Protein AF-A0A2E4JMG7-F1 (afdb_monomer_lite)

Radius of gyration: 16.23 Å; chains: 1; bounding box: 40×30×42 Å

Foldseek 3Di:
DDDDVVVQVVCQPDDPVRVCVVVVVVVDPPDDDPPDDDPDPPGGAGAAEQEEEDDPDDPPCCVVQVPPCPHPLNCSVVVDDPRYDYYYHPVPDPVDDSDD

pLDDT: mean 92.1, std 5.04, range [55.88, 96.38]

Secondary structure (DSSP, 8-state):
-PPPHHHHHHHTTS-HHHHHHHHHHTT--S-S-TT---SSTT----SPEEEEE--S--TTTHHHH--GGGSHHHHHHHTPPTT-EEEEE-TT-SS--S--

Structure (mmCIF, N/CA/C/O backbone):
data_AF-A0A2E4JMG7-F1
#
_entry.id   AF-A0A2E4JMG7-F1
#
loop_
_atom_site.group_PDB
_atom_site.id
_atom_site.type_symbol
_atom_site.label_atom_id
_atom_site.label_alt_id
_atom_site.label_comp_id
_atom_site.label_asym_id
_atom_site.label_entity_id
_atom_site.label_seq_id
_atom_site.pdbx_PDB_ins_code
_atom_site.Cartn_x
_atom_site.Cartn_y
_atom_site.Cartn_z
_atom_site.occupancy
_atom_site.B_iso_or_equiv
_atom_site.auth_seq_id
_atom_site.auth_comp_id
_atom_site.auth_asym_id
_atom_site.auth_atom_id
_atom_site.pdbx_PDB_model_num
ATOM 1 N N . MET A 1 1 ? -7.790 15.609 -2.059 1.00 55.88 1 MET A N 1
ATOM 2 C CA . MET A 1 1 ? -8.773 15.395 -0.974 1.00 55.88 1 MET A CA 1
ATOM 3 C C . MET A 1 1 ? -7.984 14.974 0.254 1.00 55.88 1 MET A C 1
ATOM 5 O O . MET A 1 1 ? -7.306 13.961 0.174 1.00 55.88 1 MET A O 1
ATOM 9 N N . SER A 1 2 ? -7.951 15.792 1.307 1.00 80.75 2 SER A N 1
ATOM 10 C CA . SER A 1 2 ? -7.155 15.503 2.511 1.00 80.75 2 SER A CA 1
ATOM 11 C C . SER A 1 2 ? -8.019 14.771 3.541 1.00 80.75 2 SER A C 1
ATOM 13 O O . SER A 1 2 ? -9.150 15.191 3.791 1.00 80.75 2 SER A O 1
ATOM 15 N N . ILE A 1 3 ? -7.522 13.660 4.091 1.00 89.19 3 ILE A N 1
ATOM 16 C CA . ILE A 1 3 ? -8.180 12.908 5.170 1.00 89.19 3 ILE A CA 1
ATOM 17 C C . ILE A 1 3 ? -7.723 13.514 6.500 1.00 89.19 3 ILE A C 1
ATOM 19 O O . ILE A 1 3 ? -6.538 13.752 6.695 1.00 89.19 3 ILE A O 1
ATOM 23 N N . GLN A 1 4 ? -8.650 13.758 7.427 1.00 93.44 4 GLN A N 1
ATOM 24 C CA . GLN A 1 4 ? -8.307 14.285 8.750 1.00 93.44 4 GLN A CA 1
ATOM 25 C C . GLN A 1 4 ? -7.487 13.268 9.565 1.00 93.44 4 GLN A C 1
ATOM 27 O O . GLN A 1 4 ? -7.868 12.100 9.661 1.00 93.44 4 GLN A O 1
ATOM 32 N N . GLU A 1 5 ? -6.428 13.726 10.237 1.00 92.75 5 GLU A N 1
ATOM 33 C CA . GLU A 1 5 ? -5.540 12.875 11.054 1.00 92.75 5 GLU A CA 1
ATOM 34 C C . GLU A 1 5 ? -6.281 12.131 12.178 1.00 92.75 5 GLU A C 1
ATOM 36 O O . GLU A 1 5 ? -5.958 10.993 12.526 1.00 92.75 5 GLU A O 1
ATOM 41 N N 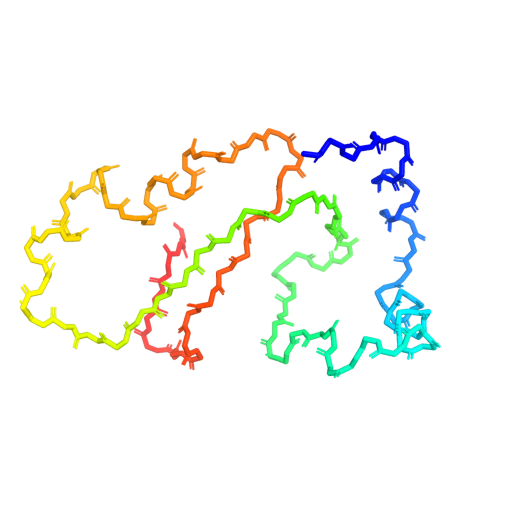. SER A 1 6 ? -7.342 12.739 12.717 1.00 95.56 6 SER A N 1
ATOM 42 C CA . SER A 1 6 ? -8.207 12.121 13.727 1.00 95.56 6 SER A CA 1
ATOM 43 C C . SER A 1 6 ? -8.880 10.841 13.217 1.00 95.56 6 SER A C 1
ATOM 45 O O . SER A 1 6 ? -9.037 9.877 13.969 1.00 95.56 6 SER A O 1
ATOM 47 N N . ILE A 1 7 ? -9.240 10.797 11.931 1.00 95.56 7 ILE A N 1
ATOM 48 C CA . ILE A 1 7 ? -9.818 9.615 11.294 1.00 95.56 7 ILE A CA 1
ATOM 49 C C . ILE A 1 7 ? -8.758 8.524 11.187 1.00 95.56 7 ILE A C 1
ATOM 51 O O . ILE A 1 7 ? -9.011 7.399 11.616 1.00 95.56 7 ILE A O 1
ATOM 55 N N . ILE A 1 8 ? -7.563 8.857 10.695 1.00 95.06 8 ILE A N 1
ATOM 56 C CA . ILE A 1 8 ? -6.445 7.913 10.559 1.00 95.06 8 ILE A CA 1
ATOM 57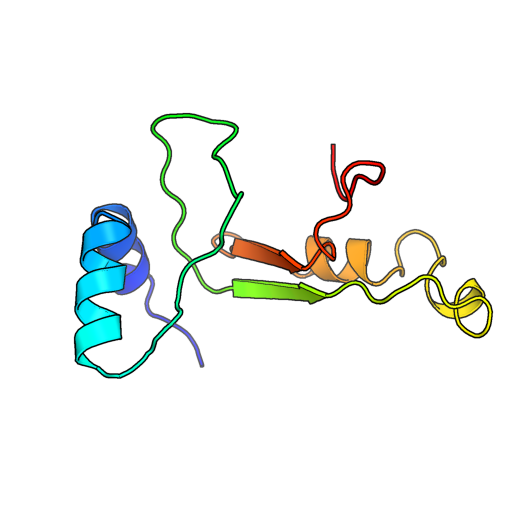 C C . ILE A 1 8 ? -6.096 7.302 11.921 1.00 95.06 8 ILE A C 1
ATOM 59 O O . ILE A 1 8 ? -6.053 6.079 12.066 1.00 95.06 8 ILE A O 1
ATOM 63 N N . THR A 1 9 ? -5.948 8.143 12.945 1.00 95.50 9 THR A N 1
ATOM 64 C CA . THR A 1 9 ? -5.670 7.717 14.324 1.00 95.50 9 THR A CA 1
ATOM 65 C C . THR A 1 9 ? -6.751 6.784 14.864 1.00 95.50 9 THR A C 1
ATOM 67 O O . THR A 1 9 ? -6.442 5.768 15.487 1.00 95.50 9 THR A O 1
ATOM 70 N N . ARG A 1 10 ? -8.031 7.065 14.589 1.00 96.06 10 ARG A N 1
ATOM 71 C CA . ARG A 1 10 ? -9.126 6.177 14.993 1.00 96.06 10 ARG A CA 1
ATOM 72 C C . ARG A 1 10 ? -9.041 4.819 14.294 1.00 96.06 10 ARG A C 1
ATOM 74 O O . ARG A 1 10 ? -9.204 3.798 14.955 1.00 96.06 10 ARG A O 1
ATOM 81 N N . TYR A 1 11 ? -8.744 4.791 12.994 1.00 95.31 11 TYR A N 1
ATOM 82 C CA . TYR A 1 11 ? -8.642 3.547 12.222 1.00 95.31 11 TYR A CA 1
ATOM 83 C C . TYR A 1 11 ? -7.418 2.690 12.578 1.00 95.31 11 TYR A C 1
ATOM 85 O O . TYR A 1 11 ? -7.507 1.472 12.450 1.00 95.31 11 TYR A O 1
ATOM 93 N N . LYS A 1 12 ? -6.330 3.264 13.119 1.00 94.56 12 LYS A N 1
ATOM 94 C CA . LYS A 1 12 ? -5.195 2.486 13.670 1.00 94.56 12 LYS A CA 1
ATOM 95 C C . LYS A 1 12 ? -5.609 1.528 14.800 1.00 94.56 12 LYS A C 1
ATOM 97 O O . LYS A 1 12 ? -4.926 0.536 15.032 1.00 94.56 12 LYS A O 1
ATOM 102 N N . ASN A 1 13 ? -6.734 1.799 15.466 1.00 94.75 13 ASN A N 1
ATOM 103 C CA . ASN A 1 13 ? -7.272 0.989 16.563 1.00 94.75 13 ASN A CA 1
ATOM 104 C C . ASN A 1 13 ? -8.399 0.032 16.131 1.00 94.75 13 ASN A C 1
ATOM 106 O O . ASN A 1 13 ? -9.014 -0.618 16.975 1.00 94.75 13 ASN A O 1
ATOM 110 N N . VAL A 1 14 ? -8.711 -0.052 14.833 1.00 95.12 14 VAL A N 1
ATOM 111 C CA . VAL A 1 14 ? -9.782 -0.910 14.307 1.00 95.12 14 VAL A CA 1
ATOM 112 C C . VAL A 1 14 ? -9.167 -2.093 13.568 1.00 95.12 14 VAL A C 1
ATOM 114 O O . VAL A 1 14 ? -8.327 -1.920 12.690 1.00 95.12 14 VAL A O 1
ATOM 117 N N . ALA A 1 15 ? -9.613 -3.310 13.885 1.00 93.12 15 ALA A N 1
ATOM 118 C CA . ALA A 1 15 ? -9.157 -4.504 13.182 1.00 93.12 15 ALA A CA 1
ATOM 119 C C . ALA A 1 15 ? -9.508 -4.441 11.684 1.00 93.12 15 ALA A C 1
ATOM 121 O O . ALA A 1 15 ? -10.635 -4.099 11.311 1.00 93.12 15 ALA A O 1
ATOM 122 N N . SER A 1 16 ? -8.577 -4.852 10.819 1.00 92.56 16 SER A N 1
ATOM 123 C CA . SER A 1 16 ? -8.782 -4.889 9.362 1.00 92.56 16 SER A CA 1
ATOM 124 C C . SER A 1 16 ? -10.008 -5.721 8.959 1.00 92.56 16 SER A C 1
ATOM 126 O O . SER A 1 16 ? -10.737 -5.335 8.050 1.00 92.56 16 SER A O 1
ATOM 128 N N . ALA A 1 17 ? -10.306 -6.805 9.687 1.00 93.38 17 ALA A N 1
ATOM 129 C CA . ALA A 1 17 ? -11.508 -7.622 9.492 1.00 93.38 17 ALA A CA 1
ATOM 130 C C . ALA A 1 17 ? -12.820 -6.851 9.751 1.00 93.38 17 ALA A C 1
ATOM 132 O O . ALA A 1 17 ? -13.815 -7.044 9.043 1.00 93.38 17 ALA A O 1
ATOM 133 N N . THR A 1 18 ? -12.822 -5.945 10.732 1.00 95.56 18 THR A N 1
ATOM 134 C CA . THR A 1 18 ? -13.963 -5.066 11.027 1.00 95.56 18 THR A CA 1
ATOM 135 C C . THR A 1 18 ? -14.148 -4.042 9.915 1.00 95.56 18 THR A C 1
ATOM 137 O O . THR A 1 18 ? -15.271 -3.851 9.446 1.00 95.56 18 THR A O 1
ATOM 140 N N . VAL A 1 19 ? -13.052 -3.436 9.438 1.00 94.94 19 VAL A N 1
ATOM 141 C CA . VAL A 1 19 ? -13.088 -2.502 8.300 1.00 94.94 19 VAL A CA 1
ATOM 142 C C . VAL A 1 19 ? -13.623 -3.207 7.054 1.00 94.94 19 VAL A C 1
ATOM 144 O O . VAL A 1 19 ? -14.574 -2.712 6.456 1.00 94.94 19 VAL A O 1
ATOM 147 N N . TYR A 1 20 ? -13.092 -4.391 6.725 1.00 94.38 20 TYR A N 1
ATOM 148 C CA . TYR A 1 20 ? -13.541 -5.229 5.608 1.00 94.38 20 TYR A CA 1
ATOM 149 C C . TYR A 1 20 ? -15.050 -5.499 5.668 1.00 94.38 20 TYR A C 1
ATOM 151 O O . TYR A 1 20 ? -15.768 -5.268 4.698 1.00 94.38 20 TYR A O 1
ATOM 159 N N . SER A 1 21 ? -15.555 -5.916 6.832 1.00 95.00 21 SER A N 1
ATOM 160 C CA . SER A 1 21 ? -16.984 -6.187 7.030 1.00 95.00 21 SER A CA 1
ATOM 161 C C . SER A 1 21 ? -17.853 -4.941 6.819 1.00 95.00 21 SER A C 1
ATOM 163 O O . SER A 1 21 ? -18.937 -5.040 6.244 1.00 95.00 21 SER A O 1
ATOM 165 N N . ALA A 1 22 ? -17.385 -3.769 7.260 1.00 95.44 22 ALA A N 1
ATOM 166 C CA . ALA A 1 22 ? -18.103 -2.508 7.100 1.00 95.44 22 ALA A CA 1
ATOM 167 C C . ALA A 1 22 ? -18.162 -2.060 5.633 1.00 95.44 22 ALA A C 1
ATOM 169 O O . ALA A 1 22 ? -19.246 -1.779 5.128 1.00 95.44 22 ALA A O 1
ATOM 170 N N . VAL A 1 23 ? -17.029 -2.044 4.922 1.00 95.31 23 VAL A N 1
ATOM 17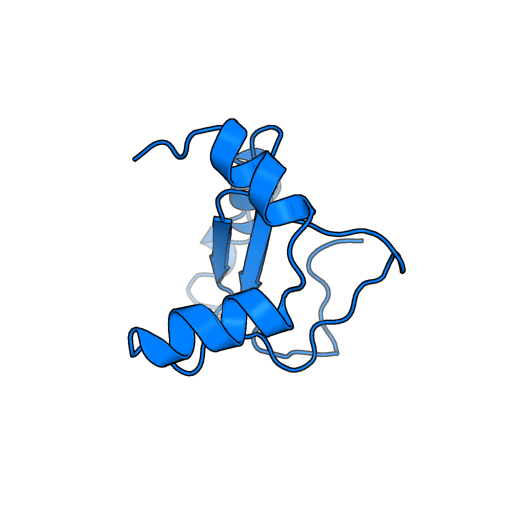1 C CA . VAL A 1 23 ? -17.001 -1.618 3.511 1.00 95.31 23 VAL A CA 1
ATOM 172 C C . VAL A 1 23 ? -17.694 -2.622 2.590 1.00 95.31 23 VAL A C 1
ATOM 174 O O . VAL A 1 23 ? -18.325 -2.221 1.616 1.00 95.31 23 VAL A O 1
ATOM 177 N N . ARG A 1 24 ? -17.682 -3.914 2.941 1.00 95.19 24 ARG A N 1
ATOM 178 C CA . ARG A 1 24 ? -18.456 -4.941 2.240 1.00 95.19 24 ARG A CA 1
ATOM 179 C C . ARG A 1 24 ? -19.957 -4.666 2.311 1.00 95.19 24 ARG A C 1
ATOM 181 O O . ARG A 1 24 ? -20.639 -4.761 1.299 1.00 95.19 24 ARG A O 1
ATOM 188 N N . ARG A 1 25 ? -20.478 -4.263 3.478 1.00 94.94 25 ARG A N 1
ATOM 189 C CA . ARG A 1 25 ? -21.888 -3.842 3.626 1.00 94.94 25 ARG A CA 1
ATOM 190 C C . ARG A 1 25 ? -22.234 -2.608 2.790 1.00 94.94 25 ARG A C 1
ATOM 192 O O . ARG A 1 25 ? -23.398 -2.421 2.460 1.00 94.94 25 ARG A O 1
ATOM 199 N N . LEU A 1 26 ? -21.239 -1.792 2.444 1.00 96.25 26 LEU A N 1
ATOM 200 C CA . LEU A 1 26 ? -21.377 -0.646 1.542 1.00 96.25 26 LEU A CA 1
ATOM 201 C C . LEU A 1 26 ? -21.219 -1.023 0.054 1.00 96.25 26 LEU A C 1
ATOM 203 O O . LEU A 1 26 ? -21.260 -0.137 -0.792 1.00 96.25 26 LEU A O 1
ATOM 207 N N . GLY A 1 27 ? -21.038 -2.307 -0.274 1.00 96.38 27 GLY A N 1
ATOM 208 C CA . GLY A 1 27 ? -20.915 -2.800 -1.650 1.00 96.38 27 GLY A CA 1
ATOM 209 C C . GLY A 1 27 ? -19.491 -2.818 -2.213 1.00 96.38 27 GLY A C 1
ATOM 210 O O . GLY A 1 27 ? -19.311 -3.101 -3.394 1.00 96.38 27 GLY A O 1
ATOM 211 N N . TYR A 1 28 ? -18.466 -2.547 -1.399 1.00 93.38 28 TYR A N 1
ATOM 212 C CA . TYR A 1 28 ? -17.072 -2.623 -1.839 1.00 93.38 28 TYR A CA 1
ATOM 213 C C . TYR A 1 28 ? -16.510 -4.030 -1.602 1.00 93.38 28 TYR A C 1
ATOM 215 O O . TYR A 1 28 ? -16.009 -4.328 -0.516 1.00 93.38 28 TYR A O 1
ATOM 223 N N . GLU A 1 29 ? -16.564 -4.902 -2.611 1.00 88.12 29 GLU A N 1
ATOM 224 C CA . GLU A 1 29 ? -15.903 -6.212 -2.584 1.00 88.12 29 GLU A CA 1
ATOM 225 C C . GLU A 1 29 ? -15.347 -6.629 -3.963 1.00 88.12 29 GLU A C 1
ATOM 227 O O . GLU A 1 29 ? -15.995 -6.379 -4.979 1.00 88.12 29 GLU A O 1
ATOM 232 N N . PRO A 1 30 ? -14.154 -7.266 -4.025 1.00 85.00 30 PRO A N 1
ATOM 233 C CA . PRO A 1 30 ? -13.235 -7.573 -2.921 1.00 85.00 30 PRO A CA 1
ATOM 234 C C . PRO A 1 30 ? -12.328 -6.382 -2.542 1.00 85.00 30 PRO A C 1
ATOM 236 O O . PRO A 1 30 ? -11.731 -5.743 -3.401 1.00 85.00 30 PRO A O 1
ATOM 239 N N . CYS A 1 31 ? -12.172 -6.114 -1.242 1.00 88.94 31 CYS A N 1
ATOM 240 C CA . CYS A 1 31 ? -11.429 -4.960 -0.702 1.00 88.94 31 CYS A CA 1
ATOM 241 C C . CYS A 1 31 ? -10.312 -5.365 0.281 1.00 88.94 31 CYS A C 1
ATOM 243 O O . CYS A 1 31 ? -10.106 -4.740 1.319 1.00 88.94 31 CYS A O 1
ATOM 245 N N . PHE A 1 32 ? -9.590 -6.441 -0.034 1.00 90.94 32 PHE A N 1
ATOM 246 C CA . PHE A 1 32 ? -8.429 -6.894 0.734 1.00 90.94 32 PHE A CA 1
ATOM 247 C C . PHE A 1 32 ? -7.355 -7.477 -0.190 1.00 90.94 32 PHE A C 1
ATOM 249 O O . PHE A 1 32 ? -7.652 -7.962 -1.283 1.00 90.94 32 PHE A O 1
ATOM 256 N N . MET A 1 33 ? -6.101 -7.456 0.265 1.00 90.69 33 MET A N 1
ATOM 257 C CA . MET A 1 33 ? -4.967 -8.011 -0.476 1.00 90.69 33 MET A CA 1
ATOM 258 C C . MET A 1 33 ? -4.680 -9.444 -0.022 1.00 90.69 33 MET A C 1
ATOM 260 O O . MET A 1 33 ? -4.471 -9.706 1.161 1.00 90.69 33 MET A O 1
ATOM 264 N N . ARG A 1 34 ? -4.657 -10.387 -0.969 1.00 89.25 34 ARG A N 1
ATOM 265 C CA . ARG A 1 34 ? -4.303 -11.790 -0.706 1.00 89.25 34 ARG A CA 1
ATOM 266 C C . ARG A 1 34 ? -2.790 -11.972 -0.741 1.00 89.25 34 ARG A C 1
ATOM 268 O O . ARG A 1 34 ? -2.136 -11.459 -1.640 1.00 89.25 34 ARG A O 1
ATOM 275 N N . GLY A 1 35 ? -2.255 -12.750 0.198 1.00 88.69 35 GLY A N 1
ATOM 276 C CA . GLY A 1 35 ? -0.828 -13.092 0.242 1.00 88.69 35 GLY A CA 1
ATOM 277 C C . GLY A 1 35 ? 0.086 -12.002 0.811 1.00 88.69 35 GLY A C 1
ATOM 278 O O . GLY A 1 35 ? 1.292 -12.212 0.860 1.00 88.69 35 GLY A O 1
ATOM 279 N N . VAL A 1 36 ? -0.467 -10.873 1.268 1.00 89.69 36 VAL A N 1
ATOM 280 C CA . VAL A 1 36 ? 0.288 -9.842 1.991 1.00 89.69 36 VAL A CA 1
ATOM 281 C C . VAL A 1 36 ? 0.373 -10.234 3.464 1.00 89.69 36 VAL A C 1
ATOM 283 O O . VAL A 1 36 ? -0.646 -10.515 4.093 1.00 89.69 36 VAL A O 1
ATOM 286 N N . GLN A 1 37 ? 1.590 -10.262 4.003 1.00 89.19 37 GLN A N 1
ATOM 287 C CA . GLN A 1 37 ? 1.872 -10.590 5.399 1.00 89.19 37 GLN A CA 1
ATOM 288 C C . GLN A 1 37 ? 2.678 -9.463 6.042 1.00 89.19 37 GLN A C 1
ATOM 290 O O . GLN A 1 37 ? 3.471 -8.804 5.373 1.00 89.19 37 GLN A O 1
ATOM 295 N N . SER A 1 38 ? 2.465 -9.238 7.340 1.00 90.94 38 SER A N 1
ATOM 296 C CA . SER A 1 38 ? 3.282 -8.283 8.086 1.00 90.94 38 SER A CA 1
ATOM 297 C C . SER A 1 38 ? 4.645 -8.894 8.387 1.00 90.94 38 SER A C 1
ATOM 299 O O . SER A 1 38 ? 4.719 -9.971 8.978 1.00 90.94 38 SER A O 1
ATOM 301 N N . PHE A 1 39 ? 5.711 -8.178 8.036 1.00 91.00 39 PHE A N 1
ATOM 302 C CA . PHE A 1 39 ? 7.067 -8.510 8.477 1.00 91.00 39 PHE A CA 1
ATOM 303 C C . PHE A 1 39 ? 7.321 -8.124 9.938 1.00 91.00 39 PHE A C 1
ATOM 305 O O . PHE A 1 39 ? 8.203 -8.699 10.569 1.00 91.00 39 PHE A O 1
ATOM 312 N N . THR A 1 40 ? 6.515 -7.212 10.494 1.00 92.12 40 THR A N 1
ATOM 313 C CA . THR A 1 40 ? 6.600 -6.785 11.896 1.00 92.12 40 THR A CA 1
ATOM 314 C C . THR A 1 40 ? 5.279 -7.097 12.604 1.00 92.12 40 THR A C 1
ATOM 316 O O . THR A 1 40 ? 4.327 -6.309 12.531 1.00 92.12 40 THR A O 1
ATOM 319 N N . PRO A 1 41 ? 5.164 -8.269 13.254 1.00 89.50 41 PRO A N 1
ATOM 320 C CA . PRO A 1 41 ? 3.952 -8.658 13.966 1.00 89.50 41 PRO A CA 1
ATOM 321 C C . PRO A 1 41 ? 3.556 -7.641 15.045 1.00 89.50 41 PRO A C 1
ATOM 323 O O . PRO A 1 41 ? 4.408 -7.039 15.691 1.00 89.50 41 PRO A O 1
ATOM 326 N N . GLY A 1 42 ? 2.251 -7.460 15.253 1.00 89.38 42 GLY A N 1
ATOM 327 C CA . GLY A 1 42 ? 1.708 -6.564 16.283 1.00 89.38 42 GLY A CA 1
ATOM 328 C C . GLY A 1 42 ? 1.617 -5.086 15.890 1.00 89.38 42 GLY A C 1
ATOM 329 O O . GLY A 1 42 ? 0.991 -4.319 16.617 1.00 89.38 42 GLY A O 1
ATOM 330 N N . LEU A 1 43 ? 2.174 -4.682 14.743 1.00 90.06 43 LEU A N 1
ATOM 331 C CA . LEU A 1 43 ? 2.018 -3.323 14.222 1.00 90.06 43 LEU A CA 1
ATOM 332 C C . LEU A 1 43 ? 0.853 -3.215 13.232 1.00 90.06 43 LEU A C 1
ATOM 334 O O . LEU A 1 43 ? 0.634 -4.097 12.400 1.00 90.06 43 LEU A O 1
ATOM 338 N N . THR A 1 44 ? 0.150 -2.084 13.298 1.00 91.19 44 THR A N 1
ATOM 339 C CA . THR A 1 44 ? -0.953 -1.724 12.398 1.00 91.19 44 THR A CA 1
ATOM 340 C C . THR A 1 44 ? -0.580 -0.488 11.590 1.00 91.19 44 THR A C 1
ATOM 342 O O . THR A 1 44 ? -0.089 0.498 12.140 1.00 91.19 44 THR A O 1
ATOM 345 N N . LEU A 1 45 ? -0.867 -0.518 10.288 1.00 93.19 45 LEU A N 1
ATOM 346 C CA . LEU A 1 45 ? -0.703 0.615 9.380 1.00 93.19 45 LEU A CA 1
ATOM 347 C C . LEU A 1 45 ? -2.076 1.139 8.951 1.00 93.19 45 LEU A C 1
ATOM 349 O O . LEU A 1 45 ? -2.941 0.367 8.539 1.00 93.19 45 LEU A O 1
ATOM 353 N N . ALA A 1 46 ? -2.263 2.454 9.029 1.00 95.38 46 ALA A N 1
ATOM 354 C CA . ALA A 1 46 ? -3.413 3.149 8.466 1.00 95.38 46 ALA A CA 1
ATOM 355 C C . ALA A 1 46 ? -2.965 4.541 8.018 1.00 95.38 46 ALA A C 1
ATOM 357 O O . ALA A 1 46 ? -2.298 5.239 8.783 1.00 95.38 46 ALA A O 1
ATOM 358 N N . GLY A 1 47 ? -3.345 4.927 6.804 1.00 95.38 47 GLY A N 1
ATOM 359 C CA . GLY A 1 47 ? -2.971 6.200 6.200 1.00 95.38 47 GLY A CA 1
ATOM 360 C C . GLY A 1 47 ? -3.426 6.289 4.741 1.00 95.38 47 GLY A C 1
ATOM 361 O O . GLY A 1 47 ? -3.925 5.300 4.191 1.00 95.38 47 GLY A O 1
ATOM 362 N N . PRO A 1 48 ? -3.314 7.471 4.119 1.00 95.44 48 PRO A N 1
ATOM 363 C CA . PRO A 1 48 ? -3.538 7.640 2.686 1.00 95.44 48 PRO A CA 1
ATOM 364 C C . PRO A 1 48 ? -2.584 6.764 1.861 1.00 95.44 48 PRO A C 1
ATOM 366 O O . PRO A 1 48 ? -1.415 6.597 2.198 1.00 95.44 48 PRO A O 1
ATOM 369 N N . ALA A 1 49 ? -3.094 6.188 0.771 1.00 95.25 49 ALA A N 1
ATOM 370 C CA . ALA A 1 49 ? -2.308 5.306 -0.083 1.00 95.25 49 ALA A CA 1
ATOM 371 C C . ALA A 1 49 ? -1.522 6.094 -1.139 1.00 95.25 49 ALA A C 1
ATOM 373 O O . ALA A 1 49 ? -2.104 6.847 -1.924 1.00 95.25 49 ALA A O 1
ATOM 374 N N . LYS A 1 50 ? -0.217 5.839 -1.220 1.00 96.00 50 LYS A N 1
ATOM 375 C CA . LYS A 1 50 ? 0.619 6.163 -2.381 1.00 96.00 50 LYS A CA 1
ATOM 376 C C . LYS A 1 50 ? 0.800 4.897 -3.193 1.00 96.00 50 LYS A C 1
ATOM 378 O O . LYS A 1 50 ? 1.269 3.896 -2.665 1.00 96.00 50 LYS A O 1
ATOM 383 N N . THR A 1 51 ? 0.377 4.901 -4.451 1.00 96.12 51 THR A N 1
ATOM 384 C CA . THR A 1 51 ? 0.281 3.664 -5.233 1.00 96.12 51 THR A CA 1
ATOM 385 C C . THR A 1 51 ? 1.323 3.594 -6.333 1.00 96.12 51 THR A C 1
ATOM 387 O O . THR A 1 51 ? 1.453 4.535 -7.113 1.00 96.12 51 THR A O 1
ATOM 390 N N . LEU A 1 52 ? 1.974 2.441 -6.459 1.00 96.06 52 LEU A N 1
ATOM 391 C CA . LEU A 1 52 ? 2.822 2.090 -7.594 1.00 96.06 52 LEU A CA 1
ATOM 392 C C . LEU A 1 52 ? 2.329 0.775 -8.198 1.00 96.06 52 LEU A C 1
ATOM 394 O O . LEU A 1 52 ? 1.977 -0.157 -7.477 1.00 96.06 52 LEU A O 1
ATOM 398 N N . ARG A 1 53 ? 2.317 0.674 -9.526 1.00 95.19 53 ARG A N 1
ATOM 399 C CA . ARG A 1 53 ? 1.974 -0.567 -10.221 1.00 95.19 53 ARG A CA 1
ATOM 400 C C . ARG A 1 53 ? 3.065 -0.926 -11.208 1.00 95.19 53 ARG A C 1
ATOM 402 O O . ARG A 1 53 ? 3.342 -0.162 -12.128 1.00 95.19 53 ARG A O 1
ATOM 409 N N . PHE A 1 54 ? 3.615 -2.122 -11.049 1.00 93.50 54 PHE A N 1
ATOM 410 C CA . PHE A 1 54 ? 4.482 -2.712 -12.052 1.00 93.50 54 PHE A CA 1
ATOM 411 C C . PHE A 1 54 ? 3.657 -3.285 -13.201 1.00 93.50 54 PHE A C 1
ATOM 413 O O . PHE A 1 54 ? 2.512 -3.712 -13.042 1.00 93.50 54 PHE A O 1
ATOM 420 N N . ILE A 1 55 ? 4.274 -3.323 -14.374 1.00 92.00 55 ILE A N 1
ATOM 421 C CA . ILE A 1 55 ? 3.755 -4.002 -15.559 1.00 92.00 55 ILE A CA 1
ATOM 422 C C . ILE A 1 55 ? 4.745 -5.093 -15.983 1.00 92.00 55 ILE A C 1
ATOM 424 O O . ILE A 1 55 ? 5.893 -5.079 -15.526 1.00 92.00 55 ILE A O 1
ATOM 428 N N . PRO A 1 56 ? 4.331 -6.073 -16.808 1.00 91.62 56 PRO A N 1
ATOM 429 C CA . PRO A 1 56 ? 5.261 -7.062 -17.337 1.00 91.62 56 PRO A CA 1
ATOM 430 C C . PRO A 1 56 ? 6.490 -6.399 -17.983 1.00 91.62 56 PRO A C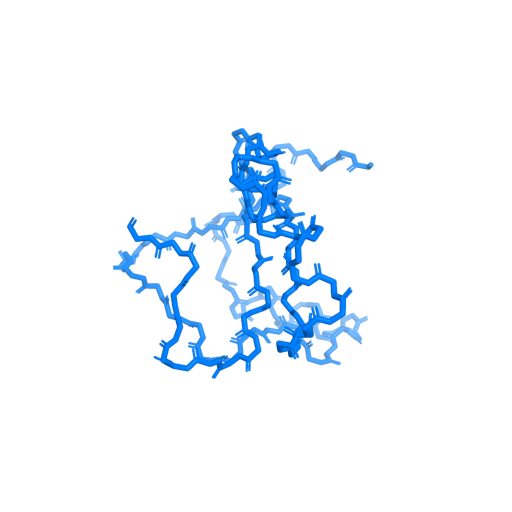 1
ATOM 432 O O . PRO A 1 56 ? 6.357 -5.294 -18.513 1.00 91.62 56 PRO A O 1
ATOM 435 N N . PRO A 1 57 ? 7.666 -7.052 -17.973 1.00 88.94 57 PRO A N 1
ATOM 436 C CA . PRO A 1 57 ? 8.871 -6.499 -18.580 1.00 88.94 57 PRO A CA 1
ATOM 437 C C . PRO A 1 57 ? 8.633 -6.075 -20.029 1.00 88.94 57 PRO A C 1
ATOM 439 O O . PRO A 1 57 ? 8.154 -6.858 -20.851 1.00 88.94 57 PRO A O 1
ATOM 442 N N . ARG A 1 58 ? 8.971 -4.822 -20.329 1.00 92.12 58 ARG A N 1
ATOM 443 C CA . ARG A 1 58 ? 8.713 -4.183 -21.618 1.00 92.12 58 ARG A CA 1
ATOM 444 C C . ARG A 1 58 ? 9.976 -3.533 -22.151 1.00 92.12 58 ARG A C 1
ATOM 446 O O . ARG A 1 58 ? 10.299 -2.405 -21.787 1.00 92.12 58 ARG A O 1
ATOM 453 N N . LYS A 1 59 ? 10.692 -4.260 -23.013 1.00 92.75 59 LYS A N 1
ATOM 454 C CA . LYS A 1 59 ? 11.976 -3.820 -23.582 1.00 92.75 59 LYS A CA 1
ATOM 455 C C . LYS A 1 59 ? 11.878 -2.453 -24.268 1.00 92.75 59 LYS A C 1
ATOM 457 O O . LYS A 1 59 ? 12.828 -1.688 -24.215 1.00 92.75 59 LYS A O 1
ATOM 462 N N . ASP A 1 60 ? 10.728 -2.144 -24.858 1.00 94.19 60 ASP A N 1
ATOM 463 C CA . ASP A 1 60 ? 10.448 -0.896 -25.570 1.00 94.19 60 ASP A CA 1
ATOM 464 C C . ASP A 1 60 ? 10.455 0.360 -24.683 1.00 94.19 60 ASP A C 1
ATOM 466 O O . ASP A 1 60 ? 10.664 1.454 -25.198 1.00 94.19 60 ASP A O 1
ATOM 470 N N . ILE A 1 61 ? 10.268 0.221 -23.366 1.00 90.19 61 ILE A N 1
ATOM 471 C CA . ILE A 1 61 ? 10.271 1.356 -22.424 1.00 90.19 61 ILE A CA 1
ATOM 472 C C . ILE A 1 61 ? 11.323 1.225 -21.320 1.00 90.19 61 ILE A C 1
ATOM 474 O O . ILE A 1 61 ? 11.436 2.117 -20.485 1.00 90.19 61 ILE A O 1
ATOM 478 N N . MET A 1 62 ? 12.096 0.133 -21.289 1.00 89.69 62 MET A N 1
ATOM 479 C CA . MET A 1 62 ? 13.047 -0.126 -20.202 1.00 89.69 62 MET A CA 1
ATOM 480 C C . MET A 1 62 ? 14.055 1.009 -20.024 1.00 89.69 62 MET A C 1
ATOM 482 O O . MET A 1 62 ? 14.309 1.398 -18.888 1.00 89.69 62 MET A O 1
ATOM 486 N N . GLU A 1 63 ? 14.573 1.564 -21.122 1.00 91.69 63 GLU A N 1
ATOM 487 C CA . GLU A 1 63 ? 15.518 2.691 -21.104 1.00 91.69 63 GLU A CA 1
ATOM 488 C C . GLU A 1 63 ? 14.910 3.967 -20.505 1.00 91.69 63 GLU A C 1
ATOM 490 O O . GLU A 1 63 ? 15.632 4.798 -19.967 1.00 91.69 63 GLU A O 1
ATOM 495 N N . GLN A 1 64 ? 13.584 4.116 -20.563 1.00 91.19 64 GLN A N 1
ATOM 496 C CA . GLN A 1 64 ? 12.870 5.276 -20.025 1.00 91.19 64 GLN A CA 1
ATOM 497 C C . GLN A 1 64 ? 12.505 5.097 -18.548 1.00 91.19 64 GLN A C 1
ATOM 499 O O . GLN A 1 64 ? 12.306 6.083 -17.845 1.00 91.19 64 GLN A O 1
ATOM 504 N N . THR A 1 65 ? 12.399 3.854 -18.067 1.00 90.69 65 THR A N 1
ATOM 505 C CA . THR A 1 65 ? 11.997 3.563 -16.683 1.00 90.69 65 THR A CA 1
ATOM 506 C C . THR A 1 65 ? 13.180 3.249 -15.770 1.00 90.69 65 THR A C 1
ATOM 508 O O . THR A 1 65 ? 13.133 3.589 -14.594 1.00 90.69 65 THR A O 1
ATOM 511 N N . HIS A 1 66 ? 14.257 2.646 -16.284 1.00 89.62 66 HIS A N 1
ATOM 512 C CA . HIS A 1 66 ? 15.446 2.269 -15.504 1.00 89.62 66 HIS A CA 1
ATOM 513 C C . HIS A 1 66 ? 16.478 3.400 -15.502 1.00 89.62 66 HIS A C 1
ATOM 515 O O . HIS A 1 66 ? 17.604 3.249 -15.967 1.00 89.62 66 HIS A O 1
ATOM 521 N N . ILE A 1 67 ? 16.064 4.557 -14.990 1.00 94.50 67 ILE A N 1
ATOM 522 C CA . ILE A 1 67 ? 16.831 5.809 -15.030 1.00 94.50 67 ILE A CA 1
ATOM 523 C C . ILE A 1 67 ? 17.330 6.235 -13.639 1.00 94.50 67 ILE A C 1
ATOM 525 O O . ILE A 1 67 ? 17.327 7.417 -13.300 1.00 94.50 67 ILE A O 1
ATOM 529 N N . GLY A 1 68 ? 17.738 5.262 -12.817 1.00 90.50 68 GLY A N 1
ATOM 530 C CA . GLY A 1 68 ? 18.302 5.506 -11.484 1.00 90.50 68 GLY A CA 1
ATOM 531 C C . GLY A 1 68 ? 17.289 6.114 -10.513 1.00 90.50 68 GLY A C 1
ATOM 532 O O . GLY A 1 68 ? 16.164 5.627 -10.400 1.00 90.50 68 GLY A O 1
ATOM 533 N N . GLU A 1 69 ? 17.659 7.201 -9.833 1.00 91.06 69 GLU A N 1
ATOM 534 C CA . GLU A 1 69 ? 16.807 7.891 -8.851 1.00 91.06 69 GLU A CA 1
ATOM 535 C C . GLU A 1 69 ? 15.532 8.512 -9.444 1.00 91.06 69 GLU A C 1
ATOM 537 O O . GLU A 1 69 ? 14.614 8.879 -8.714 1.00 91.06 69 GLU A O 1
ATOM 542 N N . LYS A 1 70 ? 15.458 8.623 -10.774 1.00 92.94 70 LYS A N 1
ATOM 543 C CA . LYS A 1 70 ? 14.274 9.109 -11.497 1.00 92.94 70 LYS A CA 1
ATOM 544 C C . LYS A 1 70 ? 13.344 7.980 -11.938 1.00 92.94 70 LYS A C 1
ATOM 546 O O . LYS A 1 70 ? 12.377 8.231 -12.655 1.00 92.94 70 LYS A O 1
ATOM 551 N N . SER A 1 71 ? 13.648 6.739 -11.571 1.00 93.69 71 SER A N 1
ATOM 552 C CA . SER A 1 71 ? 12.787 5.600 -11.877 1.00 93.69 71 SER A CA 1
ATOM 553 C C . SER A 1 71 ? 11.437 5.711 -11.150 1.00 93.69 71 SER A C 1
ATOM 555 O O . SER A 1 71 ? 11.348 6.341 -10.087 1.00 93.69 71 SER A O 1
ATOM 557 N N . PRO A 1 72 ? 10.363 5.113 -11.697 1.00 93.69 72 PRO A N 1
ATOM 558 C CA . PRO A 1 72 ? 9.033 5.174 -11.094 1.00 93.69 72 PRO A CA 1
ATOM 559 C C . PRO A 1 72 ? 8.989 4.709 -9.633 1.00 93.69 72 PRO A C 1
ATOM 561 O O . PRO A 1 72 ? 8.233 5.267 -8.839 1.00 93.69 72 PRO A O 1
ATOM 564 N N . GLU A 1 73 ? 9.801 3.720 -9.260 1.00 93.56 73 GLU A N 1
ATOM 565 C CA . GLU A 1 73 ? 9.898 3.211 -7.895 1.00 93.56 73 GLU A CA 1
ATOM 566 C C . GLU A 1 73 ? 10.520 4.222 -6.927 1.00 93.56 73 GLU A C 1
ATOM 568 O O . GLU A 1 73 ? 9.949 4.458 -5.860 1.00 93.56 73 GLU A O 1
ATOM 573 N N . TYR A 1 74 ? 11.620 4.881 -7.304 1.00 94.00 74 TYR A N 1
ATOM 574 C CA . TYR A 1 74 ? 12.244 5.918 -6.478 1.00 94.00 74 TYR A CA 1
ATOM 575 C C . TYR A 1 74 ? 11.364 7.160 -6.375 1.00 94.00 74 TYR A C 1
ATOM 577 O O . TYR A 1 74 ? 11.242 7.727 -5.292 1.00 94.00 74 TYR A O 1
ATOM 585 N N . ILE A 1 75 ? 10.683 7.541 -7.459 1.00 94.62 75 ILE A N 1
ATOM 586 C CA . ILE A 1 75 ? 9.706 8.634 -7.431 1.00 94.62 75 ILE A CA 1
ATOM 587 C C . ILE A 1 75 ? 8.543 8.287 -6.497 1.00 94.62 75 ILE A C 1
ATOM 589 O O . ILE A 1 75 ? 8.166 9.111 -5.668 1.00 94.62 75 ILE A O 1
ATOM 593 N N . ALA A 1 76 ? 7.982 7.077 -6.588 1.00 94.94 76 ALA A N 1
ATOM 594 C CA . ALA A 1 76 ? 6.880 6.662 -5.725 1.00 94.94 76 ALA A CA 1
ATOM 595 C C . ALA A 1 76 ? 7.292 6.677 -4.247 1.00 94.94 76 ALA A C 1
ATOM 597 O O . ALA A 1 76 ? 6.596 7.290 -3.439 1.00 94.94 76 ALA A O 1
ATOM 598 N N . MET A 1 77 ? 8.442 6.079 -3.915 1.00 94.31 77 MET A N 1
ATOM 599 C CA . MET A 1 77 ? 8.993 6.069 -2.556 1.00 94.31 77 MET A CA 1
ATOM 600 C C . MET A 1 77 ? 9.316 7.480 -2.047 1.00 94.31 77 MET A C 1
ATOM 602 O O . MET A 1 77 ? 8.951 7.819 -0.926 1.00 94.31 77 MET A O 1
ATOM 606 N N . GLY A 1 78 ? 9.960 8.311 -2.869 1.00 94.50 78 GLY A N 1
ATOM 607 C CA . GLY A 1 78 ? 10.348 9.677 -2.514 1.00 94.50 78 GLY A CA 1
ATOM 608 C C . GLY A 1 78 ? 9.180 10.664 -2.438 1.00 94.50 78 GLY A C 1
ATOM 609 O O . GLY A 1 78 ? 9.319 11.715 -1.827 1.00 94.50 78 GLY A O 1
ATOM 610 N N . SER A 1 79 ? 8.030 10.334 -3.034 1.00 94.88 79 SER A N 1
ATOM 611 C CA . SER A 1 79 ? 6.803 11.144 -2.973 1.00 94.88 79 SER A CA 1
ATOM 612 C C . SER A 1 79 ? 5.924 10.877 -1.744 1.00 94.88 79 SER A C 1
ATOM 614 O O . SER A 1 79 ? 4.838 11.462 -1.634 1.00 94.88 79 SER A O 1
ATOM 616 N N . CYS A 1 80 ? 6.337 9.941 -0.885 1.00 95.56 80 CYS A N 1
ATOM 617 C CA . CYS A 1 80 ? 5.650 9.619 0.357 1.00 95.56 80 CYS A CA 1
ATOM 618 C C . CYS A 1 80 ? 5.966 10.665 1.428 1.00 95.56 80 CYS A C 1
ATOM 620 O O . CYS A 1 80 ? 7.125 10.897 1.763 1.00 95.56 80 CYS A O 1
ATOM 622 N N . GLU A 1 81 ? 4.920 11.221 2.022 1.00 94.56 81 GLU A N 1
ATOM 623 C CA . GLU A 1 81 ? 4.999 12.087 3.192 1.00 94.56 81 GLU A CA 1
ATOM 624 C C . GLU A 1 81 ? 4.821 11.273 4.489 1.00 94.56 81 GLU A C 1
ATOM 626 O O . GLU A 1 81 ? 4.301 10.149 4.462 1.00 94.56 81 GLU A O 1
ATOM 631 N N . PRO A 1 82 ? 5.212 11.807 5.662 1.00 93.12 82 PRO A N 1
ATOM 632 C CA . PRO A 1 82 ? 4.951 11.151 6.938 1.00 93.12 82 PRO A CA 1
ATOM 633 C C . PRO A 1 82 ? 3.467 10.787 7.116 1.00 93.12 82 PRO A C 1
ATOM 635 O O . PRO A 1 82 ? 2.594 11.651 7.100 1.00 93.12 82 PRO A O 1
ATOM 638 N N . GLY A 1 83 ? 3.189 9.495 7.322 1.00 92.62 83 GLY A N 1
ATOM 639 C CA . GLY A 1 83 ? 1.831 8.957 7.476 1.00 92.62 83 GLY A CA 1
ATOM 640 C C . GLY A 1 83 ? 1.240 8.335 6.208 1.00 92.62 83 GLY A C 1
ATOM 641 O O . GLY A 1 83 ? 0.247 7.610 6.314 1.00 92.62 83 GLY A O 1
ATOM 642 N N . ASP A 1 84 ? 1.857 8.541 5.041 1.00 95.38 84 ASP A N 1
ATOM 643 C CA . ASP A 1 84 ? 1.489 7.823 3.822 1.00 95.38 84 ASP A CA 1
ATOM 644 C C . ASP A 1 84 ? 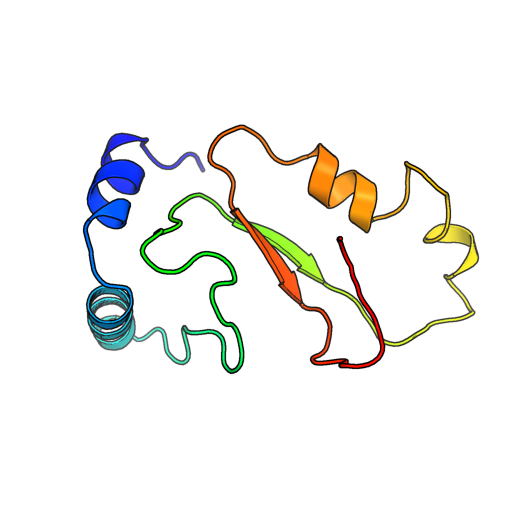1.788 6.321 3.947 1.00 95.38 84 ASP A C 1
ATOM 646 O O . ASP A 1 84 ? 2.746 5.884 4.589 1.00 95.38 84 ASP A O 1
ATOM 650 N N . VAL A 1 85 ? 0.962 5.513 3.284 1.00 95.62 85 VAL A N 1
ATOM 651 C CA . VAL A 1 85 ? 1.156 4.070 3.130 1.00 95.62 85 VAL A CA 1
ATOM 652 C C . VAL A 1 85 ? 1.470 3.784 1.667 1.00 95.62 85 VAL A C 1
ATOM 654 O O . VAL A 1 85 ? 0.610 3.929 0.796 1.00 95.62 85 VAL A O 1
ATOM 657 N N . LEU A 1 86 ? 2.699 3.355 1.387 1.00 96.00 86 LEU A N 1
ATOM 658 C CA . LEU A 1 86 ? 3.098 2.922 0.051 1.00 96.00 86 LEU A CA 1
ATOM 659 C C . LEU A 1 86 ? 2.470 1.553 -0.263 1.00 96.00 86 LEU A C 1
ATOM 661 O O . LEU A 1 86 ? 2.737 0.560 0.413 1.00 96.00 86 LEU A O 1
ATOM 665 N N . VAL A 1 87 ? 1.627 1.499 -1.291 1.00 96.06 87 VAL A N 1
ATOM 666 C CA . VAL A 1 87 ? 0.913 0.300 -1.745 1.00 96.06 87 VAL A CA 1
ATOM 667 C C . VAL A 1 87 ? 1.377 -0.045 -3.152 1.00 96.06 87 VAL A C 1
ATOM 669 O O . VAL A 1 87 ? 1.154 0.715 -4.093 1.00 96.06 87 VAL A O 1
ATOM 672 N N . ILE A 1 88 ? 2.015 -1.203 -3.307 1.00 95.56 88 ILE A N 1
ATOM 673 C CA . ILE A 1 88 ? 2.647 -1.584 -4.570 1.00 95.56 88 ILE A CA 1
ATOM 674 C C . ILE A 1 88 ? 2.022 -2.858 -5.137 1.00 95.56 88 ILE A C 1
ATOM 676 O O . ILE A 1 88 ? 2.000 -3.897 -4.478 1.00 95.56 88 ILE A O 1
ATOM 680 N N . ASP A 1 89 ? 1.565 -2.800 -6.389 1.00 94.50 89 ASP A N 1
ATOM 681 C CA . ASP A 1 89 ? 1.219 -3.985 -7.176 1.00 94.50 89 ASP A CA 1
ATOM 682 C C . ASP A 1 89 ? 2.480 -4.529 -7.866 1.00 94.50 89 ASP A C 1
ATOM 684 O O . ASP A 1 89 ? 2.888 -4.052 -8.927 1.00 94.50 89 ASP A O 1
ATOM 688 N N . GLY A 1 90 ? 3.106 -5.524 -7.232 1.00 92.81 90 GLY A N 1
ATOM 689 C CA . GLY A 1 90 ? 4.284 -6.240 -7.735 1.00 92.81 90 GLY A CA 1
ATOM 690 C C . GLY A 1 90 ? 3.965 -7.448 -8.627 1.00 92.81 90 GLY A C 1
ATOM 691 O O . GLY A 1 90 ? 4.798 -8.348 -8.750 1.00 92.81 90 GLY A O 1
ATOM 692 N N . LEU A 1 91 ? 2.754 -7.536 -9.200 1.00 92.88 91 LEU A N 1
ATOM 693 C CA . LEU A 1 91 ? 2.331 -8.611 -10.119 1.00 92.88 91 LEU A CA 1
ATOM 694 C C . LEU A 1 91 ? 2.404 -10.037 -9.529 1.00 92.88 91 LEU A C 1
ATOM 696 O O . LEU A 1 91 ? 2.433 -11.022 -10.274 1.00 92.88 91 LEU A O 1
ATOM 700 N N . GLY A 1 92 ? 2.486 -10.170 -8.201 1.00 89.75 92 GLY A N 1
ATOM 701 C CA . GLY A 1 92 ? 2.617 -11.456 -7.509 1.00 89.75 92 GLY A CA 1
ATOM 702 C C . GLY A 1 92 ? 3.901 -12.234 -7.837 1.00 89.75 92 GLY A C 1
ATOM 703 O O . GLY A 1 92 ? 3.922 -13.460 -7.703 1.00 89.75 92 GLY A O 1
ATOM 704 N N . LYS A 1 93 ? 4.962 -11.564 -8.308 1.00 90.81 93 LYS A N 1
ATOM 705 C CA . LYS A 1 93 ? 6.239 -12.216 -8.642 1.00 90.81 93 LYS A CA 1
ATOM 706 C C . LYS A 1 93 ? 7.033 -12.527 -7.373 1.00 90.81 93 LYS A C 1
ATOM 708 O O . LYS A 1 93 ? 7.218 -11.663 -6.531 1.00 90.81 93 LYS A O 1
ATOM 713 N N . LYS A 1 94 ? 7.521 -13.768 -7.257 1.00 88.69 94 LYS A N 1
ATOM 714 C CA . LYS A 1 94 ? 8.316 -14.239 -6.102 1.00 88.69 94 LYS A CA 1
ATOM 715 C C . LYS A 1 94 ? 9.833 -14.143 -6.299 1.00 88.69 94 LYS A C 1
ATOM 717 O O . LYS A 1 94 ? 10.573 -14.276 -5.338 1.00 88.69 94 LYS A O 1
ATOM 722 N N . TYR A 1 95 ? 10.286 -13.969 -7.539 1.00 89.38 95 TYR A N 1
ATOM 723 C CA . TYR A 1 95 ? 11.709 -13.902 -7.901 1.00 89.38 95 TYR A CA 1
ATOM 724 C C . TYR A 1 95 ? 12.250 -12.465 -7.956 1.00 89.38 95 TYR A C 1
ATOM 726 O O . TYR A 1 95 ? 13.421 -12.269 -8.260 1.00 89.38 95 TYR A O 1
ATOM 734 N N . ALA A 1 96 ? 11.393 -11.468 -7.736 1.00 88.75 96 ALA A N 1
ATOM 735 C CA . ALA A 1 96 ? 11.738 -10.055 -7.794 1.00 88.75 96 ALA A CA 1
ATOM 736 C C . ALA A 1 96 ? 11.441 -9.401 -6.442 1.00 88.75 96 ALA A C 1
ATOM 738 O O . ALA A 1 96 ? 10.486 -9.786 -5.765 1.00 88.75 96 ALA A O 1
ATOM 739 N N . ALA A 1 97 ? 12.245 -8.407 -6.080 1.00 89.69 97 ALA A N 1
ATOM 740 C CA . ALA A 1 97 ? 12.055 -7.568 -4.906 1.00 89.69 97 ALA A CA 1
ATOM 741 C C . ALA A 1 97 ? 11.986 -6.101 -5.344 1.00 89.69 97 ALA A C 1
ATOM 743 O O . ALA A 1 97 ? 12.579 -5.729 -6.354 1.00 89.69 97 ALA A O 1
ATOM 744 N N . ILE A 1 98 ? 11.236 -5.294 -4.596 1.00 88.19 98 ILE A N 1
ATOM 745 C CA . ILE A 1 98 ? 11.049 -3.860 -4.876 1.00 88.19 98 ILE A CA 1
ATOM 746 C C . ILE A 1 98 ? 11.819 -3.005 -3.866 1.00 88.19 98 ILE A C 1
ATOM 748 O O . ILE A 1 98 ? 12.348 -1.960 -4.220 1.00 88.19 98 ILE A O 1
ATOM 752 N N . GLY A 1 99 ? 11.902 -3.460 -2.616 1.00 81.81 99 GLY A N 1
ATOM 753 C CA . GLY A 1 99 ? 12.665 -2.819 -1.553 1.00 81.81 99 GLY A CA 1
ATOM 754 C C . GLY A 1 99 ? 13.225 -3.864 -0.593 1.00 81.81 99 GLY A C 1
ATOM 755 O O . GLY A 1 99 ? 12.708 -4.985 -0.530 1.00 81.81 99 GLY A O 1
ATOM 756 N N . GLY A 1 100 ? 14.287 -3.488 0.115 1.00 74.75 100 GLY A N 1
ATOM 757 C CA . GLY A 1 100 ? 15.043 -4.305 1.061 1.00 74.75 100 GLY A CA 1
ATOM 758 C C . GLY A 1 100 ? 16.161 -3.490 1.688 1.00 74.75 100 GLY A C 1
ATOM 759 O O . GLY A 1 100 ? 16.657 -2.575 0.994 1.00 74.75 100 GLY A O 1
#

Sequence (100 aa):
MSIQESIITRYKNVASATVYSAVRRLGYEPCFMRGVQSFTPGLTLAGPAKTLRFIPPRKDIMEQTHIGEKSPEYIAMGSCEPGDVLVIDGLGKKYAAIG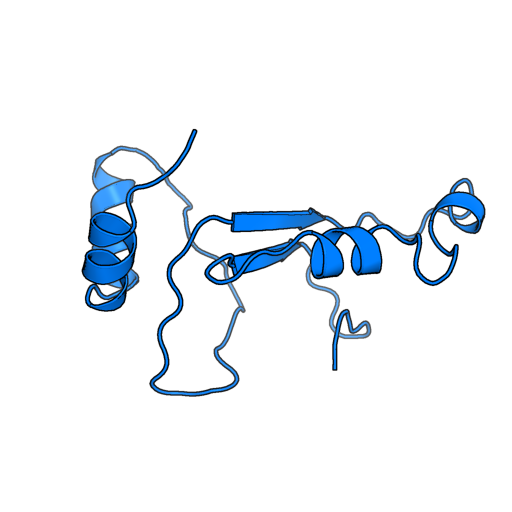G